Protein AF-A0AAD6NI14-F1 (afdb_monomer_lite)

Structure (mmCIF, N/CA/C/O backbone):
data_AF-A0AAD6NI14-F1
#
_entry.id   AF-A0AAD6NI14-F1
#
loop_
_atom_site.group_PDB
_atom_site.id
_atom_site.type_symbol
_atom_site.label_atom_id
_atom_site.label_alt_id
_atom_site.label_comp_id
_atom_site.label_asym_id
_atom_site.label_entity_id
_atom_site.label_seq_id
_atom_site.pdbx_PDB_ins_code
_atom_site.Cartn_x
_atom_site.Cartn_y
_atom_site.Cartn_z
_atom_site.occupancy
_atom_site.B_iso_or_equiv
_atom_site.auth_seq_id
_atom_site.auth_comp_id
_atom_site.auth_asym_id
_atom_site.auth_atom_id
_atom_site.pdbx_PDB_model_num
ATOM 1 N N . MET A 1 1 ? 18.460 -19.105 -22.814 1.00 36.44 1 MET A N 1
ATOM 2 C CA . MET A 1 1 ? 19.650 -18.828 -21.982 1.00 36.44 1 MET A CA 1
ATOM 3 C C . MET A 1 1 ? 19.298 -17.738 -20.986 1.00 36.44 1 MET A C 1
ATOM 5 O O . MET A 1 1 ? 18.926 -16.650 -21.402 1.00 36.44 1 MET A O 1
ATOM 9 N N . ALA A 1 2 ? 19.306 -18.071 -19.696 1.00 35.31 2 ALA A N 1
ATOM 10 C CA . ALA A 1 2 ? 18.923 -17.176 -18.612 1.00 35.31 2 ALA A CA 1
ATOM 11 C C . ALA A 1 2 ? 20.069 -16.210 -18.278 1.00 35.31 2 ALA A C 1
ATOM 13 O O . ALA A 1 2 ? 21.152 -16.652 -17.903 1.00 35.31 2 ALA A O 1
ATOM 14 N N . ALA A 1 3 ? 19.821 -14.905 -18.385 1.00 34.19 3 ALA A N 1
ATOM 15 C CA . ALA A 1 3 ? 20.698 -13.889 -17.819 1.00 34.19 3 ALA A CA 1
ATOM 16 C C . ALA A 1 3 ? 20.202 -13.542 -16.409 1.00 34.19 3 ALA A C 1
ATOM 18 O O . ALA A 1 3 ? 19.169 -12.900 -16.220 1.00 34.19 3 ALA A O 1
ATOM 19 N N . LEU A 1 4 ? 20.955 -14.019 -15.421 1.00 36.91 4 LEU A N 1
ATOM 20 C CA . LEU A 1 4 ? 20.871 -13.640 -14.018 1.00 36.91 4 LEU A CA 1
ATOM 21 C C . LEU A 1 4 ? 21.263 -12.162 -13.872 1.00 36.91 4 LEU A C 1
ATOM 23 O O . LEU A 1 4 ? 22.447 -11.842 -13.846 1.00 36.91 4 LEU A O 1
ATOM 27 N N . PHE A 1 5 ? 20.289 -11.263 -13.732 1.00 31.12 5 PHE A N 1
ATOM 28 C CA . PHE A 1 5 ? 20.548 -9.919 -13.214 1.00 31.12 5 PHE A CA 1
ATOM 29 C C . PHE A 1 5 ? 20.184 -9.876 -11.733 1.00 31.12 5 PHE A C 1
ATOM 31 O O . PHE A 1 5 ? 19.027 -9.752 -11.341 1.00 31.12 5 PHE A O 1
ATOM 38 N N . ASN A 1 6 ? 21.219 -10.022 -10.912 1.00 40.34 6 ASN A N 1
ATOM 39 C CA . ASN A 1 6 ? 21.187 -9.859 -9.470 1.00 40.34 6 ASN A CA 1
ATOM 40 C C . ASN A 1 6 ? 21.763 -8.472 -9.142 1.00 40.34 6 ASN A C 1
ATOM 42 O O . ASN A 1 6 ? 22.988 -8.338 -9.083 1.00 40.34 6 ASN A O 1
ATOM 46 N N . PRO A 1 7 ? 20.951 -7.416 -8.951 1.00 39.47 7 PRO A N 1
ATOM 47 C CA . PRO A 1 7 ? 21.475 -6.187 -8.390 1.00 39.47 7 PRO A CA 1
ATOM 48 C C . PRO A 1 7 ? 21.655 -6.407 -6.889 1.00 39.47 7 PRO A C 1
ATOM 50 O O . PRO A 1 7 ? 20.703 -6.407 -6.106 1.00 39.47 7 PRO A O 1
ATOM 53 N N . LEU A 1 8 ? 22.914 -6.626 -6.509 1.00 33.12 8 LEU A N 1
ATOM 54 C CA . LEU A 1 8 ? 23.403 -6.530 -5.142 1.00 33.12 8 LEU A CA 1
ATOM 55 C C . LEU A 1 8 ? 22.812 -5.279 -4.488 1.00 33.12 8 LEU A C 1
ATOM 57 O O . LEU A 1 8 ? 23.126 -4.145 -4.843 1.00 33.12 8 LEU A O 1
ATOM 61 N N . TYR A 1 9 ? 21.922 -5.529 -3.535 1.00 38.31 9 TYR A N 1
ATOM 62 C CA . TYR A 1 9 ? 21.236 -4.537 -2.730 1.00 38.31 9 TYR A CA 1
ATOM 63 C C . TYR A 1 9 ? 22.277 -3.803 -1.872 1.00 38.31 9 TYR A C 1
ATOM 65 O O . TYR A 1 9 ? 22.582 -4.215 -0.750 1.00 38.31 9 TYR A O 1
ATOM 73 N N . GLN A 1 10 ? 22.844 -2.711 -2.388 1.00 31.05 10 GLN A N 1
ATOM 74 C CA . GLN A 1 10 ? 23.459 -1.694 -1.543 1.00 31.05 10 GLN A CA 1
ATOM 75 C C . GLN A 1 10 ? 22.322 -0.989 -0.805 1.00 31.05 10 GLN A C 1
ATOM 77 O O . GLN A 1 10 ? 21.801 0.039 -1.229 1.00 31.05 10 GLN A O 1
ATOM 82 N N . ALA A 1 11 ? 21.906 -1.591 0.311 1.00 33.66 11 ALA A N 1
ATOM 83 C CA . ALA A 1 11 ? 21.192 -0.873 1.348 1.00 33.66 11 ALA A CA 1
ATOM 84 C C . ALA A 1 11 ? 22.099 0.286 1.763 1.00 33.66 11 ALA A C 1
ATOM 86 O O . ALA A 1 11 ? 23.082 0.088 2.478 1.00 33.66 11 ALA A O 1
ATOM 87 N N . THR A 1 12 ? 21.796 1.483 1.266 1.00 34.69 12 THR A N 1
ATOM 88 C CA . THR A 1 12 ? 22.407 2.707 1.756 1.00 34.69 12 THR A CA 1
ATOM 89 C C . THR A 1 12 ? 22.233 2.714 3.266 1.00 34.69 12 THR A C 1
ATOM 91 O O . THR A 1 12 ? 21.134 2.589 3.815 1.00 34.69 12 THR A O 1
ATOM 94 N N . SER A 1 13 ? 23.372 2.749 3.943 1.00 34.31 13 SER A N 1
ATOM 95 C CA . SER A 1 13 ? 23.523 2.784 5.383 1.00 34.31 13 SER A CA 1
ATOM 96 C C . SER A 1 13 ? 22.962 4.095 5.924 1.00 34.31 13 SER A C 1
ATOM 98 O O . SER A 1 13 ? 23.697 4.996 6.313 1.00 34.31 13 SER A O 1
ATOM 100 N N . ALA A 1 14 ? 21.637 4.199 5.991 1.00 35.75 14 ALA A N 1
ATOM 101 C CA . ALA A 1 14 ? 20.987 5.039 6.975 1.00 35.75 14 ALA A CA 1
ATOM 102 C C . ALA A 1 14 ? 21.177 4.339 8.325 1.00 35.75 14 ALA A C 1
ATOM 104 O O . ALA A 1 14 ? 20.325 3.564 8.770 1.00 35.75 14 ALA A O 1
ATOM 105 N N . ALA A 1 15 ? 22.343 4.561 8.936 1.00 37.34 15 ALA A N 1
ATOM 106 C CA . ALA A 1 15 ? 22.569 4.295 10.345 1.00 37.34 15 ALA A CA 1
ATOM 107 C C . ALA A 1 15 ? 21.499 5.072 11.116 1.00 37.34 15 ALA A C 1
ATOM 109 O O . ALA A 1 15 ? 21.586 6.283 11.291 1.00 37.34 15 ALA A O 1
ATOM 110 N N . SER A 1 16 ? 20.415 4.396 11.476 1.00 39.50 16 SER A N 1
ATOM 111 C CA . SER A 1 16 ? 19.345 5.003 12.241 1.00 39.50 16 SER A CA 1
ATOM 112 C C . SER A 1 16 ? 19.291 4.338 13.587 1.00 39.50 16 SER A C 1
ATOM 114 O O . SER A 1 16 ? 19.133 3.120 13.636 1.00 39.50 16 SER A O 1
ATOM 116 N N . ASN A 1 17 ? 19.356 5.153 14.635 1.00 36.84 17 ASN A N 1
ATOM 117 C CA . ASN A 1 17 ? 18.841 4.827 15.954 1.00 36.84 17 ASN A CA 1
ATOM 118 C C . ASN A 1 17 ? 17.531 4.049 15.789 1.00 36.84 17 ASN A C 1
ATOM 120 O O . ASN A 1 17 ? 16.509 4.606 15.372 1.00 36.84 17 ASN A O 1
ATOM 124 N N . A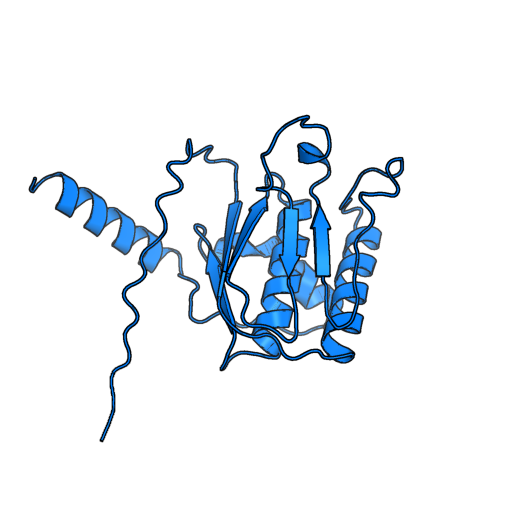SP A 1 18 ? 17.605 2.739 16.009 1.00 39.47 18 ASP A N 1
ATOM 125 C CA . ASP A 1 18 ? 16.483 1.825 15.880 1.00 39.47 18 ASP A CA 1
ATOM 126 C C . ASP A 1 18 ? 15.567 2.081 17.067 1.00 39.47 18 ASP A C 1
ATOM 128 O O . ASP A 1 18 ? 15.678 1.452 18.112 1.00 39.47 18 ASP A O 1
ATOM 132 N N . ASN A 1 19 ? 14.661 3.044 16.914 1.00 49.03 19 ASN A N 1
ATOM 133 C CA . ASN A 1 19 ? 13.509 3.115 17.785 1.00 49.03 19 ASN A CA 1
ATOM 134 C C . ASN A 1 19 ? 12.609 1.916 17.420 1.00 49.03 19 ASN A C 1
ATOM 136 O O . ASN A 1 19 ? 12.045 1.911 16.313 1.00 49.03 19 ASN A O 1
ATOM 140 N N . PRO A 1 20 ? 12.465 0.902 18.298 1.00 52.75 20 PRO A N 1
ATOM 141 C CA . PRO A 1 20 ? 11.704 -0.320 18.011 1.00 52.75 20 PRO A CA 1
ATOM 142 C C . PRO A 1 20 ? 10.213 -0.055 17.735 1.00 52.75 20 PRO A C 1
ATOM 144 O O . PRO A 1 20 ? 9.494 -0.938 17.259 1.00 52.75 20 PRO A O 1
ATOM 147 N N . SER A 1 21 ? 9.743 1.167 17.997 1.00 56.91 21 SER A N 1
ATOM 148 C CA . SER A 1 21 ? 8.379 1.612 17.711 1.00 56.91 21 SER A CA 1
ATOM 149 C C . SER A 1 21 ? 8.127 2.029 16.255 1.00 56.91 21 SER A C 1
ATOM 151 O O . SER A 1 21 ? 6.971 2.048 15.843 1.00 56.91 21 SER A O 1
ATOM 153 N N . SER A 1 22 ? 9.163 2.302 15.452 1.00 70.88 22 SER A N 1
ATOM 154 C CA . SER A 1 22 ? 8.984 2.758 14.062 1.00 70.88 22 SER A CA 1
ATOM 155 C C . SER A 1 22 ? 8.799 1.595 13.073 1.00 70.88 22 SER A C 1
ATOM 157 O O . SER A 1 22 ? 9.375 0.513 13.233 1.00 70.88 22 SER A O 1
ATOM 159 N N . TYR A 1 23 ? 7.972 1.789 12.044 1.00 83.25 23 TYR A N 1
ATOM 160 C CA . TYR A 1 23 ? 7.779 0.840 10.944 1.00 83.25 23 TYR A CA 1
ATOM 161 C C . TYR A 1 23 ? 8.464 1.424 9.709 1.00 83.25 23 TYR A C 1
ATOM 163 O O . TYR A 1 23 ? 8.148 2.538 9.312 1.00 83.25 23 TYR A O 1
ATOM 171 N N . LEU A 1 24 ? 9.430 0.710 9.124 1.00 89.31 24 LEU A N 1
ATOM 172 C CA . LEU A 1 24 ? 10.117 1.143 7.904 1.00 89.31 24 LEU A CA 1
ATOM 173 C C . LEU A 1 24 ? 9.625 0.321 6.719 1.00 89.31 24 LEU A C 1
ATOM 175 O O . LEU A 1 24 ? 9.790 -0.903 6.714 1.00 89.31 24 LEU A O 1
ATOM 179 N N . HIS A 1 25 ? 9.127 1.020 5.707 1.00 92.25 25 HIS A N 1
ATOM 180 C CA . HIS A 1 25 ? 8.742 0.465 4.415 1.00 92.25 25 HIS A CA 1
ATOM 181 C C . HIS A 1 25 ? 9.634 1.046 3.333 1.00 92.25 25 HIS A C 1
ATOM 183 O O . HIS A 1 25 ? 9.949 2.237 3.371 1.00 92.25 25 HIS A O 1
ATOM 189 N N . THR A 1 26 ? 10.036 0.219 2.377 1.00 93.00 26 THR A N 1
ATOM 190 C CA . THR A 1 26 ? 10.796 0.652 1.203 1.00 93.00 26 THR A CA 1
ATOM 191 C C . THR A 1 26 ? 10.144 0.125 -0.060 1.00 93.00 26 THR A C 1
ATOM 193 O O . THR A 1 26 ? 9.498 -0.926 -0.053 1.00 93.00 26 THR A O 1
ATOM 196 N N . TRP A 1 27 ? 10.344 0.843 -1.154 1.00 94.50 27 TRP A N 1
ATOM 197 C CA . TRP A 1 27 ? 9.915 0.417 -2.474 1.00 94.50 27 TRP A CA 1
ATOM 198 C C . TRP A 1 27 ? 10.961 0.767 -3.519 1.00 94.50 27 TRP A C 1
ATOM 200 O O . TRP A 1 27 ? 11.810 1.634 -3.307 1.00 94.50 27 TRP A O 1
ATOM 210 N N . ASN A 1 28 ? 10.900 0.053 -4.634 1.00 94.00 28 ASN A N 1
ATOM 211 C CA . ASN A 1 28 ? 11.782 0.255 -5.768 1.00 94.00 28 ASN A CA 1
ATOM 212 C C . ASN A 1 28 ? 11.053 -0.098 -7.063 1.00 94.00 28 ASN A C 1
ATOM 214 O O . ASN A 1 28 ? 10.395 -1.137 -7.135 1.00 94.00 28 ASN A O 1
ATOM 218 N N . GLY A 1 29 ? 11.227 0.724 -8.088 1.00 92.25 29 GLY A N 1
ATOM 219 C CA . GLY A 1 29 ? 10.803 0.434 -9.448 1.00 92.25 29 GLY A CA 1
ATOM 220 C C . GLY A 1 29 ? 9.762 1.413 -9.973 1.00 92.25 29 GLY A C 1
ATOM 221 O O . GLY A 1 29 ? 9.607 2.515 -9.458 1.00 92.25 29 GLY A O 1
ATOM 222 N N . THR A 1 30 ? 9.069 1.031 -11.041 1.00 91.94 30 THR A N 1
ATOM 223 C CA . THR A 1 30 ? 8.175 1.935 -11.776 1.00 91.94 30 THR A CA 1
ATOM 224 C C . THR A 1 30 ? 6.720 1.549 -11.561 1.00 91.94 30 THR A C 1
ATOM 226 O O . THR A 1 30 ? 6.329 0.402 -11.785 1.00 91.94 30 THR A O 1
ATOM 229 N N . ILE A 1 31 ? 5.917 2.535 -11.166 1.00 92.25 31 ILE A N 1
ATOM 230 C CA . ILE A 1 31 ? 4.456 2.448 -11.112 1.00 92.25 31 ILE A CA 1
ATOM 231 C C . ILE A 1 31 ? 3.904 3.147 -12.353 1.00 92.25 31 ILE A C 1
ATOM 233 O O . ILE A 1 31 ? 4.191 4.325 -12.568 1.00 92.25 31 ILE A O 1
ATOM 237 N N . ALA A 1 32 ? 3.084 2.465 -13.149 1.00 89.00 32 ALA A N 1
ATOM 238 C CA . ALA A 1 32 ? 2.430 3.092 -14.293 1.00 89.00 32 ALA A CA 1
ATOM 239 C C . ALA A 1 32 ? 1.415 4.169 -13.833 1.00 89.00 32 ALA A C 1
ATOM 241 O O . ALA A 1 32 ? 0.597 3.896 -12.944 1.00 89.00 32 ALA A O 1
ATOM 242 N N . PRO A 1 33 ? 1.399 5.379 -14.431 1.00 87.81 33 PRO A N 1
ATOM 243 C CA . PRO A 1 33 ? 0.397 6.403 -14.139 1.00 87.81 33 PRO A CA 1
ATOM 244 C C . PRO A 1 33 ? -1.008 5.926 -14.512 1.00 87.81 33 PRO A C 1
ATOM 246 O O . PRO A 1 33 ? -1.407 5.935 -15.678 1.00 87.81 33 PRO A O 1
ATOM 249 N N . SER A 1 34 ? -1.804 5.552 -13.516 1.00 89.94 34 SER A N 1
ATOM 250 C CA . SER A 1 34 ? -3.133 4.984 -13.736 1.00 89.94 34 SER A CA 1
ATOM 251 C C . SER A 1 34 ? -4.206 5.776 -13.005 1.00 89.94 34 SER A C 1
ATOM 253 O O . SER A 1 34 ? -4.102 6.028 -11.804 1.00 89.94 34 SER A O 1
ATOM 255 N N . GLN A 1 35 ? -5.279 6.123 -13.724 1.00 93.12 35 GLN A N 1
ATOM 256 C CA . GLN A 1 35 ? -6.465 6.726 -13.116 1.00 93.12 35 GLN A CA 1
ATOM 257 C C . GLN A 1 35 ? -7.107 5.779 -12.092 1.00 93.12 35 GLN A C 1
ATOM 259 O O . GLN A 1 35 ? -7.614 6.242 -11.071 1.00 93.12 35 GLN A O 1
ATOM 264 N N . ALA A 1 36 ? -7.034 4.464 -12.327 1.00 94.75 36 ALA A N 1
ATOM 265 C CA . ALA A 1 36 ? -7.532 3.459 -11.396 1.00 94.75 36 ALA A CA 1
ATOM 266 C C . ALA A 1 36 ? -6.748 3.494 -10.075 1.00 94.75 36 ALA A C 1
ATOM 268 O O . ALA A 1 36 ? -7.355 3.603 -9.014 1.00 94.75 36 ALA A O 1
ATOM 269 N N . LEU A 1 37 ? -5.409 3.540 -10.125 1.00 95.00 37 LEU A N 1
ATOM 270 C CA . LEU A 1 37 ? -4.582 3.669 -8.918 1.00 95.00 37 LEU A CA 1
ATOM 271 C C . LEU A 1 37 ? -4.857 4.982 -8.169 1.00 95.00 37 LEU A C 1
ATOM 273 O O . LEU A 1 37 ? -4.954 4.983 -6.941 1.00 95.00 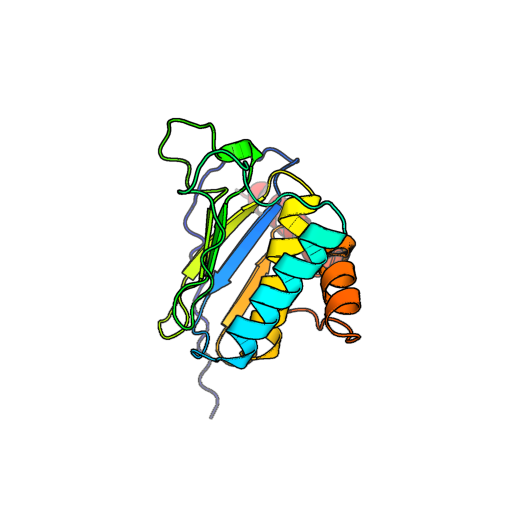37 LEU A O 1
ATOM 277 N N . THR A 1 38 ? -5.010 6.098 -8.887 1.00 95.06 38 THR A N 1
ATOM 278 C CA . THR A 1 38 ? -5.377 7.389 -8.284 1.00 95.06 38 THR A CA 1
ATOM 279 C C . THR A 1 38 ? -6.731 7.304 -7.571 1.00 95.06 38 THR A C 1
ATOM 281 O O . THR A 1 38 ? -6.852 7.752 -6.429 1.00 95.06 38 THR A O 1
ATOM 284 N N . ASN A 1 39 ? -7.745 6.718 -8.211 1.00 96.88 39 ASN A N 1
ATOM 285 C CA . ASN A 1 39 ? -9.080 6.557 -7.633 1.00 96.88 39 ASN A CA 1
ATOM 286 C C . ASN A 1 39 ? -9.057 5.624 -6.417 1.00 96.88 39 ASN A C 1
ATOM 288 O O . ASN A 1 39 ? -9.610 5.966 -5.373 1.00 96.88 39 ASN A O 1
ATOM 292 N N . ASP A 1 40 ? -8.353 4.501 -6.512 1.00 97.69 40 ASP A N 1
ATOM 293 C CA . ASP A 1 40 ? -8.213 3.532 -5.427 1.00 97.69 40 ASP A CA 1
ATOM 294 C C . ASP A 1 40 ? -7.474 4.129 -4.226 1.00 97.69 40 ASP A C 1
ATOM 296 O O . ASP A 1 40 ? -7.898 3.963 -3.086 1.00 97.69 40 ASP A O 1
ATOM 300 N N . THR A 1 41 ? -6.428 4.921 -4.466 1.00 96.44 41 THR A N 1
ATOM 301 C CA . THR A 1 41 ? -5.716 5.648 -3.404 1.00 96.44 41 THR A CA 1
ATOM 302 C C . THR A 1 41 ? -6.643 6.637 -2.693 1.00 96.44 41 THR A C 1
ATOM 304 O O . THR A 1 41 ? -6.639 6.731 -1.464 1.00 96.44 41 THR A O 1
ATOM 307 N N . ARG A 1 42 ? -7.487 7.360 -3.443 1.00 96.00 42 ARG A N 1
ATOM 308 C CA . ARG A 1 42 ? -8.495 8.260 -2.857 1.00 96.00 42 ARG A CA 1
ATOM 309 C C . ARG A 1 42 ? -9.536 7.494 -2.043 1.00 96.00 42 ARG A C 1
ATOM 311 O O . ARG A 1 42 ? -9.908 7.978 -0.976 1.00 96.00 42 ARG A O 1
ATOM 318 N N . ARG A 1 43 ? -9.967 6.315 -2.505 1.00 97.19 43 ARG A N 1
ATOM 319 C CA . ARG A 1 43 ? -10.879 5.431 -1.760 1.00 97.19 43 ARG A CA 1
ATOM 320 C C . ARG A 1 43 ? -10.260 4.989 -0.439 1.00 97.19 43 ARG A C 1
ATOM 322 O O . ARG A 1 43 ? -10.864 5.250 0.592 1.00 97.19 43 ARG A O 1
ATOM 329 N N . ILE A 1 44 ? -9.025 4.478 -0.445 1.00 97.00 44 ILE A N 1
ATOM 330 C CA . ILE A 1 44 ? -8.299 4.097 0.782 1.00 97.00 44 ILE A CA 1
ATOM 331 C C . ILE A 1 44 ? -8.259 5.266 1.776 1.00 97.00 44 ILE A C 1
ATOM 333 O O . ILE A 1 44 ? -8.563 5.100 2.953 1.00 97.00 44 ILE A O 1
ATOM 337 N N . ILE A 1 45 ? -7.915 6.472 1.314 1.00 93.88 45 ILE A N 1
ATOM 338 C CA . ILE A 1 45 ? -7.853 7.665 2.175 1.00 93.88 45 ILE A CA 1
ATOM 339 C C . ILE A 1 45 ? -9.237 8.046 2.718 1.00 93.88 45 ILE A C 1
ATOM 341 O O . ILE A 1 45 ? -9.347 8.475 3.868 1.00 93.88 45 ILE A O 1
ATOM 345 N N . SER A 1 46 ? -10.281 7.940 1.896 1.00 94.31 46 SER A N 1
ATOM 346 C CA . SER A 1 46 ? -11.662 8.224 2.295 1.00 94.31 46 SER A CA 1
ATOM 347 C C . SER A 1 46 ? -12.135 7.245 3.369 1.00 94.31 46 SER A C 1
ATOM 349 O O . SER A 1 46 ? -12.630 7.658 4.415 1.00 94.31 46 SER A O 1
ATOM 351 N N . ASP A 1 47 ? -11.898 5.955 3.153 1.00 95.12 47 ASP A N 1
ATOM 352 C CA . ASP A 1 47 ? -12.271 4.866 4.052 1.00 95.12 47 ASP A CA 1
ATOM 353 C C . ASP A 1 47 ? -11.507 4.965 5.375 1.00 95.12 47 ASP A C 1
ATOM 355 O O . ASP A 1 47 ? -12.112 4.909 6.445 1.00 95.12 47 ASP A O 1
ATOM 359 N N . ALA A 1 48 ? -10.207 5.262 5.316 1.00 92.69 48 ALA A N 1
ATOM 360 C CA . ALA A 1 48 ? -9.393 5.538 6.494 1.00 92.69 48 ALA A CA 1
ATOM 361 C C . ALA A 1 48 ? -9.972 6.697 7.326 1.00 92.69 48 ALA A C 1
ATOM 363 O O . ALA A 1 48 ? -10.097 6.592 8.546 1.00 92.69 48 ALA A O 1
ATOM 364 N N . LYS A 1 49 ? -10.387 7.794 6.676 1.00 90.19 49 LYS A N 1
ATOM 365 C CA . LYS A 1 49 ? -11.031 8.925 7.363 1.00 90.19 49 LYS A CA 1
ATOM 366 C C . LYS A 1 49 ? -12.362 8.530 8.002 1.00 90.19 49 LYS A C 1
ATOM 368 O O . LYS A 1 49 ? -12.613 8.963 9.125 1.00 90.19 49 LYS A O 1
ATOM 373 N N . ARG A 1 50 ? -13.186 7.709 7.334 1.00 90.88 50 ARG A N 1
ATOM 374 C CA . ARG A 1 50 ? -14.438 7.182 7.916 1.00 90.88 50 ARG A CA 1
ATOM 375 C C . ARG A 1 50 ? -14.172 6.341 9.166 1.00 90.88 50 ARG A C 1
ATOM 377 O O . ARG A 1 50 ? -14.932 6.431 10.120 1.00 90.88 50 ARG A O 1
ATOM 384 N N . GLN A 1 51 ? -13.063 5.602 9.198 1.00 89.50 51 GLN A N 1
ATOM 385 C CA . GLN A 1 51 ? -12.609 4.832 10.365 1.00 89.50 51 GLN A CA 1
ATOM 386 C C . GLN A 1 51 ? -11.902 5.689 11.439 1.00 89.50 51 GLN A C 1
ATOM 388 O O . GLN A 1 51 ? -11.346 5.160 12.398 1.00 89.50 51 GLN A O 1
ATOM 393 N N . GLY A 1 52 ? -11.882 7.019 11.295 1.00 86.25 52 GLY A N 1
ATOM 394 C CA . GLY A 1 52 ? -11.257 7.929 12.259 1.00 86.25 52 GLY A CA 1
ATOM 395 C C . GLY A 1 52 ? -9.731 8.038 12.150 1.00 86.25 52 GLY A C 1
ATOM 396 O O . GLY A 1 52 ? -9.106 8.724 12.965 1.00 86.25 52 GLY A O 1
ATOM 397 N N . ILE A 1 53 ? -9.108 7.429 11.134 1.00 84.31 53 ILE A N 1
ATOM 398 C CA . ILE A 1 53 ? -7.667 7.542 10.889 1.00 84.31 53 ILE A CA 1
ATOM 399 C C . ILE A 1 53 ? -7.350 8.947 10.370 1.00 84.31 53 ILE A C 1
ATOM 401 O O . ILE A 1 53 ? -7.799 9.383 9.307 1.00 84.31 53 ILE A O 1
ATOM 405 N N . ARG A 1 54 ? -6.523 9.676 11.123 1.00 75.62 54 ARG A N 1
ATOM 406 C CA . ARG A 1 54 ? -6.088 11.030 10.765 1.00 75.62 54 ARG A CA 1
ATOM 407 C C . ARG A 1 54 ? -4.705 10.997 10.131 1.00 75.62 54 ARG A C 1
ATOM 409 O O . ARG A 1 54 ? -3.717 10.798 10.828 1.00 75.62 54 ARG A O 1
ATOM 416 N N . LEU A 1 55 ? -4.650 11.274 8.831 1.00 74.62 55 LEU A N 1
ATOM 417 C CA . LEU A 1 55 ? -3.395 11.357 8.079 1.00 74.62 55 LEU A CA 1
ATOM 418 C C . LEU A 1 55 ? -2.584 12.595 8.473 1.00 74.62 55 LEU A C 1
ATOM 420 O O . LEU A 1 55 ? -1.432 12.469 8.851 1.00 74.62 55 LEU A O 1
ATOM 424 N N . ALA A 1 56 ? -3.206 13.775 8.501 1.00 68.56 56 ALA A N 1
ATOM 425 C CA . ALA A 1 56 ? -2.534 15.041 8.792 1.00 68.56 56 ALA A CA 1
ATOM 426 C C . ALA A 1 56 ? -3.330 15.930 9.762 1.00 68.56 56 ALA A C 1
ATOM 428 O O . ALA A 1 56 ? -4.475 15.636 10.118 1.00 68.56 56 ALA A O 1
ATOM 429 N N . ARG A 1 57 ? -2.720 17.036 10.215 1.00 51.91 57 ARG A N 1
ATOM 430 C CA . ARG A 1 57 ? -3.410 18.056 11.021 1.00 51.91 57 ARG A CA 1
ATOM 431 C C . ARG A 1 57 ? -4.427 18.829 10.162 1.00 51.91 57 ARG A C 1
ATOM 433 O O . ARG A 1 57 ? -4.074 19.212 9.052 1.00 51.91 57 ARG A O 1
ATOM 440 N N . PRO A 1 58 ? -5.627 19.143 10.686 1.00 46.31 58 PRO A N 1
ATOM 441 C CA . PRO A 1 58 ? -6.613 19.968 9.979 1.00 46.31 58 PRO A CA 1
ATOM 442 C C . PRO A 1 58 ? -6.123 21.382 9.624 1.00 46.31 58 PRO A C 1
ATOM 444 O O . PRO A 1 58 ? -6.578 21.953 8.642 1.00 46.31 58 PRO A O 1
ATOM 447 N N . SER A 1 59 ? -5.199 21.941 10.414 1.00 46.72 59 SER A N 1
ATOM 448 C CA . SER A 1 59 ? -4.820 23.360 10.372 1.00 46.72 59 SER A CA 1
ATOM 449 C C . SER A 1 59 ? -3.663 23.708 9.428 1.00 46.72 59 SER A C 1
ATOM 451 O O . SER A 1 59 ? -3.315 24.878 9.330 1.00 46.72 59 SER A O 1
ATOM 453 N N . ASP A 1 60 ? -3.029 22.735 8.768 1.00 54.12 60 ASP A N 1
ATOM 454 C CA . ASP A 1 60 ? -1.911 23.005 7.856 1.00 54.12 60 ASP A CA 1
ATOM 455 C C . ASP A 1 60 ? -2.288 22.561 6.442 1.00 54.12 60 ASP A C 1
ATOM 457 O O . ASP A 1 60 ? -2.243 21.376 6.105 1.00 54.12 60 ASP A O 1
ATOM 461 N N . ALA A 1 61 ? -2.697 23.520 5.606 1.00 50.91 61 ALA A N 1
ATOM 462 C CA . ALA A 1 61 ? -3.094 23.267 4.221 1.00 50.91 61 ALA A CA 1
ATOM 463 C C . ALA A 1 61 ? -1.983 22.571 3.409 1.00 50.91 61 ALA A C 1
ATOM 465 O O . ALA A 1 61 ? -2.286 21.815 2.487 1.00 50.91 61 ALA A O 1
ATOM 466 N N . ARG A 1 62 ? -0.714 22.747 3.811 1.00 53.12 62 ARG A N 1
ATOM 467 C CA . ARG A 1 62 ? 0.473 22.099 3.223 1.00 53.12 62 ARG A CA 1
ATOM 468 C C . ARG A 1 62 ? 0.614 20.615 3.575 1.00 53.12 62 ARG A C 1
ATOM 470 O O . ARG A 1 62 ? 1.478 19.939 3.028 1.00 53.12 62 ARG A O 1
ATOM 477 N N . CYS A 1 63 ? -0.212 20.105 4.488 1.00 61.31 63 CYS A N 1
ATOM 478 C CA . CYS A 1 63 ? -0.199 18.710 4.923 1.00 61.31 63 CYS A CA 1
ATOM 479 C C . CYS A 1 63 ? -1.387 17.896 4.380 1.00 61.31 63 CYS A C 1
ATOM 481 O O . CYS A 1 63 ? -1.577 16.752 4.791 1.00 61.31 63 CYS A O 1
ATOM 483 N N . LYS A 1 64 ? -2.208 18.449 3.476 1.00 75.12 64 LYS A N 1
ATOM 484 C CA . LYS A 1 64 ? -3.283 17.678 2.836 1.00 75.12 64 LYS A CA 1
ATOM 485 C C . LYS A 1 64 ? -2.680 16.572 1.949 1.00 75.12 64 LYS A C 1
ATOM 487 O O . LYS A 1 64 ? -1.705 16.844 1.252 1.00 75.12 64 LYS A O 1
ATOM 492 N N . PRO A 1 65 ? -3.258 15.355 1.940 1.00 85.81 65 PRO A N 1
ATOM 493 C CA . PRO A 1 65 ? -2.888 14.326 0.976 1.00 85.81 65 PRO A CA 1
ATOM 494 C C . PRO A 1 65 ? -2.946 14.863 -0.454 1.00 85.81 65 PRO A C 1
ATOM 496 O O . PRO A 1 65 ? -3.975 15.408 -0.860 1.00 85.81 65 PRO A O 1
ATOM 499 N N . VAL A 1 66 ? -1.870 14.681 -1.213 1.00 89.69 66 VAL A N 1
ATOM 500 C CA . VAL A 1 66 ? -1.842 14.976 -2.650 1.00 89.69 66 VAL A CA 1
ATOM 501 C C . VAL A 1 66 ? -1.977 13.653 -3.378 1.00 89.69 66 VAL A C 1
ATOM 503 O O . VAL A 1 66 ? -1.172 12.756 -3.163 1.00 89.69 66 VAL A O 1
ATOM 506 N N . VAL A 1 67 ? -3.013 13.508 -4.202 1.00 92.06 67 VAL A N 1
ATOM 507 C CA . VAL A 1 67 ? -3.253 12.283 -4.973 1.00 92.06 67 VAL A CA 1
ATOM 508 C C . VAL A 1 67 ? -3.619 12.669 -6.397 1.00 92.06 67 VAL A C 1
ATOM 510 O O . VAL A 1 67 ? -4.766 13.022 -6.693 1.00 92.06 67 VAL A O 1
ATOM 513 N N . THR A 1 68 ? -2.623 12.620 -7.271 1.00 92.19 68 THR A N 1
ATOM 514 C CA . THR A 1 68 ? -2.737 12.841 -8.714 1.00 92.19 68 THR A CA 1
ATOM 515 C C . THR A 1 68 ? -2.314 11.574 -9.463 1.00 92.19 68 THR A C 1
ATOM 517 O O . THR A 1 68 ? -2.010 10.546 -8.854 1.00 92.19 68 THR A O 1
ATOM 520 N N . ARG A 1 69 ? -2.318 11.620 -10.799 1.00 90.88 69 ARG A N 1
ATOM 521 C CA . ARG A 1 69 ? -1.836 10.506 -11.632 1.00 90.88 69 ARG A CA 1
ATOM 522 C C . ARG A 1 69 ? -0.322 10.313 -11.567 1.00 90.88 69 ARG A C 1
ATOM 524 O O . ARG A 1 69 ? 0.142 9.241 -11.923 1.00 90.88 69 ARG A O 1
ATOM 531 N N . THR A 1 70 ? 0.419 11.330 -11.133 1.00 89.81 70 THR A N 1
ATOM 532 C CA . THR A 1 70 ? 1.890 11.381 -11.163 1.00 89.81 70 THR A CA 1
ATOM 533 C C . THR A 1 70 ? 2.512 11.615 -9.790 1.00 89.81 70 THR A C 1
ATOM 535 O O . THR A 1 70 ? 3.729 11.585 -9.657 1.00 89.81 70 THR A O 1
ATOM 538 N N . ASN A 1 71 ? 1.702 11.846 -8.756 1.00 90.94 71 ASN A N 1
ATOM 539 C CA . ASN A 1 71 ? 2.186 12.088 -7.405 1.00 90.94 71 ASN A CA 1
ATOM 540 C C . ASN A 1 71 ? 1.167 11.603 -6.368 1.00 90.94 71 ASN A C 1
ATOM 542 O O . ASN A 1 71 ? 0.003 12.016 -6.380 1.00 90.94 71 ASN A O 1
ATOM 546 N N . ILE A 1 72 ? 1.623 10.757 -5.448 1.00 91.06 72 ILE A N 1
ATOM 547 C CA . ILE A 1 72 ? 0.893 10.395 -4.236 1.00 91.06 72 ILE A CA 1
ATOM 548 C C . ILE A 1 72 ? 1.757 10.809 -3.050 1.00 91.06 72 ILE A C 1
ATOM 550 O O . ILE A 1 72 ? 2.802 10.212 -2.818 1.00 91.06 72 ILE A O 1
ATOM 554 N N . SER A 1 73 ? 1.312 11.794 -2.271 1.00 90.69 73 SER A N 1
ATOM 555 C CA . SER A 1 73 ? 2.019 12.246 -1.076 1.00 90.69 73 SER A CA 1
ATOM 556 C C . SER A 1 73 ? 1.130 12.239 0.161 1.00 90.69 73 SER A C 1
ATOM 558 O O . SER A 1 73 ? 0.052 12.838 0.164 1.00 90.69 73 SER A O 1
ATOM 560 N N . LEU A 1 74 ? 1.615 11.589 1.223 1.00 88.06 74 LEU A N 1
ATOM 561 C CA . LEU A 1 74 ? 1.030 11.576 2.563 1.00 88.06 74 LEU A CA 1
ATOM 562 C C . LEU A 1 74 ? 2.081 11.987 3.592 1.00 88.06 74 LEU A C 1
ATOM 564 O O . LEU A 1 74 ? 3.273 11.766 3.403 1.00 88.06 74 LEU A O 1
ATOM 568 N N . ARG A 1 75 ? 1.643 12.557 4.710 1.00 82.44 75 ARG A N 1
ATOM 569 C CA . ARG A 1 75 ? 2.534 12.965 5.798 1.00 82.44 75 ARG A CA 1
ATOM 570 C C . ARG A 1 75 ? 1.939 12.546 7.126 1.00 82.44 75 ARG A C 1
ATOM 572 O O . ARG A 1 75 ? 0.765 12.807 7.337 1.00 82.44 75 ARG A O 1
ATOM 579 N N . ASP A 1 76 ? 2.757 11.990 8.016 1.00 70.56 76 ASP A N 1
ATOM 580 C CA . ASP A 1 76 ? 2.349 11.636 9.378 1.00 70.56 76 ASP A CA 1
ATOM 581 C C . ASP A 1 76 ? 2.070 12.890 10.237 1.00 70.56 76 ASP A C 1
ATOM 583 O O . ASP A 1 76 ? 2.908 13.795 10.361 1.00 70.56 76 ASP A O 1
ATOM 587 N N . LYS A 1 77 ? 0.904 12.929 10.898 1.00 66.50 77 LYS A N 1
ATOM 588 C CA . LYS A 1 77 ? 0.525 13.961 11.879 1.00 66.50 77 LYS A CA 1
ATOM 589 C C . LYS A 1 77 ? 1.561 14.123 13.000 1.00 66.50 77 LYS A C 1
ATOM 591 O O . LYS A 1 77 ? 1.756 15.256 13.454 1.00 66.50 77 LYS A O 1
ATOM 596 N N . 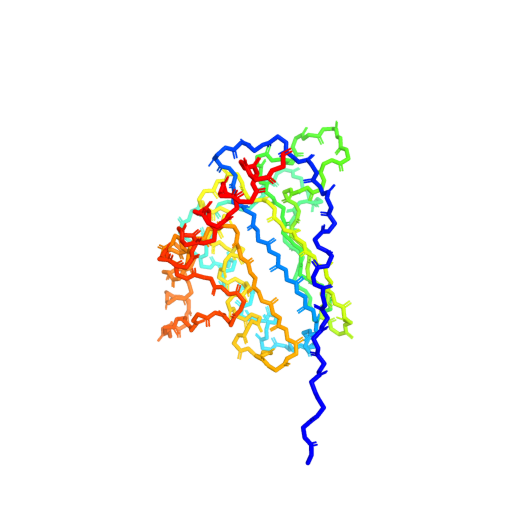ALA A 1 78 ? 2.177 13.037 13.478 1.00 58.94 78 ALA A N 1
ATOM 597 C CA . ALA A 1 78 ? 3.125 13.070 14.596 1.00 58.94 78 ALA A CA 1
ATOM 598 C C . ALA A 1 78 ? 4.397 13.863 14.246 1.00 58.94 78 ALA A C 1
ATOM 600 O O . ALA A 1 78 ? 4.894 14.639 15.062 1.00 58.94 78 ALA A O 1
ATOM 601 N N . LYS A 1 79 ? 4.852 13.758 12.991 1.00 61.47 79 LYS A N 1
ATOM 602 C CA . LYS A 1 79 ? 6.077 14.391 12.473 1.00 61.47 79 LYS A CA 1
ATOM 603 C C . LYS A 1 79 ? 5.856 15.725 11.766 1.00 61.47 79 LYS A C 1
ATOM 605 O O . LYS A 1 79 ? 6.818 16.410 11.436 1.00 61.47 79 LYS A O 1
ATOM 610 N N . ALA A 1 80 ? 4.609 16.155 11.571 1.00 57.59 80 ALA A N 1
ATOM 611 C CA . ALA A 1 80 ? 4.302 17.457 10.970 1.00 57.59 80 ALA A CA 1
ATOM 612 C C . ALA A 1 80 ? 4.803 18.663 11.801 1.00 57.59 80 ALA A C 1
ATOM 614 O O . ALA A 1 80 ? 4.870 19.775 11.288 1.00 57.59 80 ALA A O 1
ATOM 615 N N . LYS A 1 81 ? 5.150 18.458 13.081 1.00 52.91 81 LYS A N 1
ATOM 616 C CA . LYS A 1 81 ? 5.658 19.499 13.991 1.00 52.91 81 LYS A CA 1
ATOM 617 C C . LYS A 1 81 ? 7.180 19.665 13.980 1.00 52.91 81 LYS A C 1
ATOM 619 O O . LYS A 1 81 ? 7.675 20.632 14.557 1.00 52.91 81 LYS A O 1
ATOM 624 N N . THR A 1 82 ? 7.931 18.738 13.392 1.00 52.44 82 THR A N 1
ATOM 625 C CA . THR A 1 82 ? 9.387 18.735 13.530 1.00 52.44 82 THR A CA 1
ATOM 626 C C . THR A 1 82 ? 9.996 19.780 12.592 1.00 52.44 82 THR A C 1
ATOM 628 O O . THR A 1 82 ? 10.062 19.577 11.381 1.00 52.44 82 THR A O 1
ATOM 631 N N . LYS A 1 83 ? 10.451 20.917 13.139 1.00 45.59 83 LYS A N 1
ATOM 632 C CA . LYS A 1 83 ? 11.374 21.833 12.448 1.00 45.59 83 LYS A CA 1
ATOM 633 C C . LYS A 1 83 ? 12.700 21.090 12.241 1.00 45.59 83 LYS A C 1
ATOM 635 O O . LYS A 1 83 ? 13.565 21.111 13.106 1.00 45.59 83 LYS A O 1
ATOM 640 N N . GLY A 1 84 ? 12.845 20.375 11.130 1.00 50.62 84 GLY A N 1
ATOM 641 C CA . GLY A 1 84 ? 14.065 19.629 10.834 1.00 50.62 84 GLY A CA 1
ATOM 642 C C . GLY A 1 84 ? 13.963 18.794 9.563 1.00 50.62 84 GLY A C 1
ATOM 643 O O . GLY A 1 84 ? 12.876 18.405 9.150 1.00 50.62 84 GLY A O 1
ATOM 644 N N . LYS A 1 85 ? 15.118 18.506 8.953 1.00 52.25 85 LYS A N 1
ATOM 645 C CA . LYS A 1 85 ? 15.314 17.762 7.690 1.00 52.25 85 LYS A CA 1
ATOM 646 C C . LYS A 1 85 ? 14.813 16.299 7.703 1.00 52.25 85 LYS A C 1
ATOM 648 O O . LYS A 1 85 ? 15.076 15.567 6.752 1.00 52.25 85 LYS A O 1
ATOM 653 N N . ASP A 1 86 ? 14.113 15.856 8.748 1.00 60.28 86 ASP A N 1
ATOM 654 C CA . ASP A 1 86 ? 13.642 14.477 8.892 1.00 60.28 86 ASP A CA 1
ATOM 655 C C . ASP A 1 86 ? 12.407 14.230 8.008 1.00 60.28 86 ASP A C 1
ATOM 657 O O . ASP A 1 86 ? 11.258 14.419 8.408 1.00 60.28 86 ASP A O 1
ATOM 661 N N . LYS A 1 87 ? 12.663 13.825 6.758 1.00 62.91 87 LYS A N 1
ATOM 662 C CA . LYS A 1 87 ? 11.636 13.431 5.782 1.00 62.91 87 LYS A CA 1
ATOM 663 C C . LYS A 1 87 ? 11.070 12.031 6.048 1.00 62.91 87 LYS A C 1
ATOM 665 O O . LYS A 1 87 ? 10.257 11.567 5.262 1.00 62.91 87 LYS A O 1
ATOM 670 N N . SER A 1 88 ? 11.471 11.340 7.116 1.00 65.56 88 SER A N 1
ATOM 671 C CA . SER A 1 88 ? 11.122 9.929 7.291 1.00 65.56 88 SER A CA 1
ATOM 672 C C . SER A 1 88 ? 9.615 9.675 7.443 1.00 65.56 88 SER A C 1
ATOM 674 O O . SER A 1 88 ? 9.133 8.680 6.920 1.00 65.56 88 SER A O 1
ATOM 676 N N . GLY A 1 89 ? 8.854 10.602 8.037 1.00 72.00 89 GLY A N 1
ATOM 677 C CA . GLY A 1 89 ? 7.383 10.539 8.132 1.00 72.00 89 GLY A CA 1
ATOM 678 C C . GLY A 1 89 ? 6.617 10.955 6.867 1.00 72.00 89 GLY A C 1
ATOM 679 O O . GLY A 1 89 ? 5.390 11.072 6.902 1.00 72.00 89 GLY A O 1
ATOM 680 N N . LEU A 1 90 ? 7.321 11.247 5.771 1.00 82.00 90 LEU A N 1
ATOM 681 C CA . LEU A 1 90 ? 6.752 11.658 4.491 1.00 82.00 90 LEU A CA 1
ATOM 682 C C . LEU A 1 90 ? 6.721 10.449 3.553 1.00 82.00 90 LEU A C 1
ATOM 684 O O . LEU A 1 90 ? 7.745 9.832 3.284 1.00 82.00 90 LEU A O 1
ATOM 688 N N . PHE A 1 91 ? 5.538 10.113 3.062 1.00 88.25 91 PHE A N 1
ATOM 689 C CA . PHE A 1 91 ? 5.341 9.124 2.013 1.00 88.25 91 PHE A CA 1
ATOM 690 C C . PHE A 1 91 ? 5.163 9.868 0.694 1.00 88.25 91 PHE A C 1
ATOM 692 O O . PHE A 1 91 ? 4.294 10.736 0.605 1.00 88.25 91 PHE A O 1
ATOM 699 N N . ILE A 1 92 ? 5.992 9.571 -0.304 1.00 89.88 92 ILE A N 1
ATOM 700 C CA . ILE A 1 92 ? 5.890 10.130 -1.656 1.00 89.88 92 ILE A CA 1
ATOM 701 C C . ILE A 1 92 ? 6.089 8.987 -2.640 1.00 89.88 92 ILE A C 1
ATOM 703 O O . ILE A 1 92 ? 7.123 8.338 -2.591 1.00 89.88 92 ILE A O 1
ATOM 707 N N . LEU A 1 93 ? 5.128 8.784 -3.534 1.00 90.31 93 LEU A N 1
ATOM 708 C CA . LEU A 1 93 ? 5.286 7.962 -4.727 1.00 90.31 93 LEU A CA 1
ATOM 709 C C . LEU A 1 93 ? 5.167 8.841 -5.960 1.00 90.31 93 LEU A C 1
ATOM 711 O O . LEU A 1 93 ? 4.267 9.685 -6.034 1.00 90.31 93 LEU A O 1
ATOM 715 N N . SER A 1 94 ? 6.011 8.571 -6.950 1.00 90.94 94 SER A N 1
ATOM 716 C CA . SER A 1 94 ? 6.007 9.287 -8.230 1.00 90.94 94 SER A CA 1
ATOM 717 C C . SER A 1 94 ? 5.678 8.342 -9.394 1.00 90.94 94 SER A C 1
ATOM 719 O O . SER A 1 94 ? 6.588 7.879 -10.079 1.00 90.94 94 SER A O 1
ATOM 721 N N . PRO A 1 95 ? 4.394 7.999 -9.637 1.00 90.44 95 PRO A N 1
ATOM 722 C CA . PRO A 1 95 ? 4.026 7.202 -10.803 1.00 90.44 95 PRO A CA 1
ATOM 723 C C . PRO A 1 95 ? 4.514 7.822 -12.119 1.00 90.44 95 PRO A C 1
ATOM 725 O O . PRO A 1 95 ? 4.407 9.031 -12.326 1.00 90.44 95 PRO A O 1
ATOM 728 N N . GLY A 1 96 ? 4.983 6.976 -13.036 1.00 87.06 96 GLY A N 1
ATOM 729 C CA . GLY A 1 96 ? 5.498 7.368 -14.353 1.00 87.06 96 GLY A CA 1
ATOM 730 C C . GLY A 1 96 ? 7.012 7.459 -14.444 1.00 87.06 96 GLY A C 1
ATOM 731 O O . GLY A 1 96 ? 7.533 7.526 -15.552 1.00 87.06 96 GLY A O 1
ATOM 732 N N . VAL A 1 97 ? 7.715 7.404 -13.314 1.00 88.19 97 VAL A N 1
ATOM 733 C CA . VAL A 1 97 ? 9.178 7.365 -13.271 1.00 88.19 97 VAL A CA 1
ATOM 734 C C . VAL A 1 97 ? 9.654 6.224 -12.369 1.00 88.19 97 VAL A C 1
ATOM 736 O O . VAL A 1 97 ? 8.914 5.815 -11.468 1.00 88.19 97 VAL A O 1
ATOM 739 N N . PRO A 1 98 ? 10.866 5.686 -12.593 1.00 90.50 98 PRO A N 1
ATOM 740 C CA . PRO A 1 98 ? 11.506 4.811 -11.623 1.00 90.50 98 PRO A CA 1
ATOM 741 C C . PRO A 1 98 ? 11.644 5.530 -10.280 1.00 90.50 98 PRO A C 1
ATOM 743 O O . PRO A 1 98 ? 12.191 6.631 -10.213 1.00 90.50 98 PRO A O 1
ATOM 746 N N . ASP A 1 99 ? 11.145 4.906 -9.220 1.00 88.56 99 ASP A N 1
ATOM 747 C CA . ASP A 1 99 ? 11.115 5.474 -7.881 1.00 88.56 99 ASP A CA 1
ATOM 748 C C . ASP A 1 99 ? 11.737 4.500 -6.878 1.00 88.56 99 ASP A C 1
ATOM 750 O O . ASP A 1 99 ? 11.327 3.341 -6.768 1.00 88.56 99 ASP A O 1
ATOM 754 N N . THR A 1 100 ? 12.720 4.995 -6.131 1.00 91.38 100 THR A N 1
ATOM 755 C CA . THR A 1 100 ? 13.337 4.292 -5.006 1.00 91.38 100 THR A CA 1
ATOM 756 C C . THR A 1 100 ? 13.116 5.136 -3.772 1.00 91.38 100 THR A C 1
ATOM 758 O O . THR A 1 100 ? 13.746 6.181 -3.592 1.00 91.38 100 THR A O 1
ATOM 761 N N . GLY A 1 101 ? 12.229 4.672 -2.901 1.00 89.56 101 GLY A N 1
ATOM 762 C CA . GLY A 1 101 ? 11.794 5.454 -1.760 1.00 89.56 101 GLY A CA 1
ATOM 763 C C . GLY A 1 101 ? 11.645 4.635 -0.494 1.00 89.56 101 GLY A C 1
ATOM 764 O O . GLY A 1 101 ? 11.718 3.402 -0.469 1.00 89.56 101 GLY A 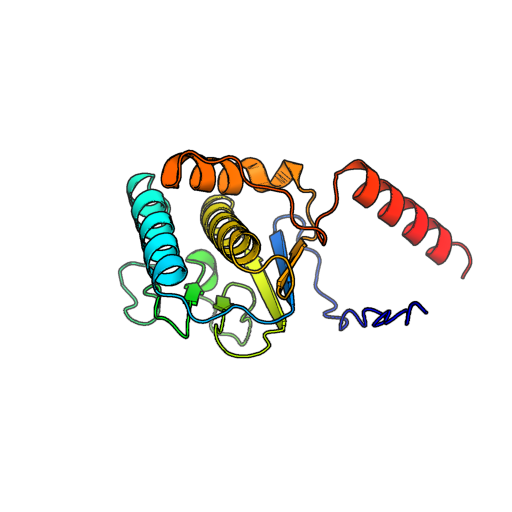O 1
ATOM 765 N N . PHE A 1 102 ? 11.467 5.362 0.599 1.00 91.00 102 PHE A N 1
ATOM 766 C CA . PHE A 1 102 ? 11.180 4.785 1.895 1.00 91.00 102 PHE A CA 1
ATOM 767 C C . PHE A 1 102 ? 10.253 5.693 2.690 1.00 91.00 102 PHE A C 1
ATOM 769 O O . PHE A 1 102 ? 10.236 6.910 2.511 1.00 91.00 102 PHE A O 1
ATOM 776 N N . CYS A 1 103 ? 9.511 5.094 3.612 1.00 88.06 103 CYS A N 1
ATOM 777 C CA . CYS A 1 103 ? 8.703 5.810 4.584 1.00 88.06 103 CYS A CA 1
ATOM 778 C C . CYS A 1 103 ? 8.836 5.127 5.943 1.00 88.06 103 CYS A C 1
ATOM 780 O O . CYS A 1 103 ? 8.751 3.901 6.048 1.00 88.06 103 CYS A O 1
ATOM 782 N N . ARG A 1 104 ? 9.063 5.931 6.982 1.00 86.69 104 ARG A N 1
ATOM 783 C CA . ARG A 1 104 ? 8.946 5.517 8.376 1.00 86.69 104 ARG A CA 1
ATOM 784 C C . ARG A 1 104 ? 7.621 5.998 8.930 1.00 86.69 104 ARG A C 1
ATOM 786 O O . ARG A 1 104 ? 7.332 7.189 8.899 1.00 86.69 104 ARG A O 1
ATOM 793 N N . THR A 1 105 ? 6.851 5.085 9.490 1.00 84.88 105 THR A N 1
ATOM 794 C CA . THR A 1 105 ? 5.623 5.416 10.210 1.00 84.88 105 THR A CA 1
ATOM 795 C C . THR A 1 105 ? 5.882 5.243 11.707 1.00 84.88 105 THR A C 1
ATOM 797 O O . THR A 1 105 ? 6.632 4.354 12.123 1.00 84.88 105 THR A O 1
ATOM 800 N N . GLU A 1 106 ? 5.324 6.127 12.534 1.00 73.00 106 GLU A N 1
ATOM 801 C CA . GLU A 1 106 ? 5.475 6.048 13.998 1.00 73.00 106 GLU A CA 1
ATOM 802 C C . GLU A 1 106 ? 4.191 5.580 14.702 1.00 73.00 106 GLU A C 1
ATOM 804 O O . GLU A 1 106 ? 4.226 5.219 15.876 1.00 73.00 106 GLU A O 1
ATOM 809 N N . GLY A 1 107 ? 3.060 5.516 13.988 1.00 74.00 107 GLY A N 1
ATOM 810 C CA . GLY A 1 107 ? 1.771 5.087 14.532 1.00 74.00 107 GLY A CA 1
ATOM 811 C C . GLY A 1 107 ? 1.035 4.088 13.641 1.00 74.00 107 GLY A C 1
ATOM 812 O O . GLY A 1 107 ? 0.974 4.261 12.425 1.00 74.00 107 GLY A O 1
ATOM 813 N N . LYS A 1 108 ? 0.393 3.089 14.269 1.00 78.00 108 LYS A N 1
ATOM 814 C CA . LYS A 1 108 ? -0.360 2.012 13.591 1.00 78.00 108 LYS A CA 1
ATOM 815 C C . LYS A 1 108 ? -1.405 2.528 12.595 1.00 78.00 108 LYS A C 1
ATOM 817 O O . LYS A 1 108 ? -1.586 1.942 11.538 1.00 78.00 108 LYS A O 1
ATOM 822 N N . ALA A 1 109 ? -2.080 3.631 12.919 1.00 83.50 109 ALA A N 1
ATOM 823 C CA . ALA A 1 109 ? -3.133 4.179 12.067 1.00 83.50 109 ALA A CA 1
ATOM 824 C C . ALA A 1 109 ? -2.581 4.764 10.752 1.00 83.50 109 ALA A C 1
ATOM 826 O O . ALA A 1 109 ? -3.128 4.506 9.685 1.00 83.50 109 ALA A O 1
ATOM 827 N N . TYR A 1 110 ? -1.480 5.523 10.810 1.00 85.75 110 TYR A N 1
ATOM 828 C CA . TYR A 1 110 ? -0.814 6.029 9.604 1.00 85.75 110 TYR A CA 1
ATOM 829 C C . TYR A 1 110 ? -0.147 4.889 8.825 1.00 85.75 110 TYR A C 1
ATOM 831 O O . TYR A 1 110 ? -0.245 4.835 7.599 1.00 85.75 110 TYR A O 1
ATOM 839 N N . ASP A 1 111 ? 0.447 3.939 9.553 1.00 90.19 111 ASP A N 1
ATOM 840 C CA . ASP A 1 111 ? 1.020 2.716 8.999 1.00 90.19 111 ASP A CA 1
ATOM 841 C C . ASP A 1 111 ? 0.021 1.930 8.148 1.00 90.19 111 ASP A C 1
ATOM 843 O O . ASP A 1 111 ? 0.333 1.579 7.013 1.00 90.19 111 ASP A O 1
ATOM 847 N N . ALA A 1 112 ? -1.205 1.735 8.644 1.00 93.06 112 ALA A N 1
ATOM 848 C CA . ALA A 1 112 ? -2.257 1.023 7.925 1.00 93.06 112 ALA A CA 1
ATOM 849 C C . ALA A 1 112 ? -2.529 1.627 6.537 1.00 93.06 112 ALA A C 1
ATOM 851 O O . ALA A 1 112 ? -2.647 0.896 5.555 1.00 93.06 112 ALA A O 1
ATOM 852 N N . VAL A 1 113 ? -2.569 2.959 6.434 1.00 94.69 113 VAL A N 1
ATOM 853 C CA . VAL A 1 113 ? -2.841 3.646 5.162 1.00 94.69 113 VAL A CA 1
ATOM 854 C C . VAL A 1 113 ? -1.671 3.519 4.193 1.00 94.69 113 VAL A C 1
ATOM 856 O O . VAL A 1 113 ? -1.886 3.215 3.021 1.00 94.69 113 VAL A O 1
ATOM 859 N N . VAL A 1 114 ? -0.436 3.702 4.670 1.00 94.31 114 VAL A N 1
ATOM 860 C CA . VAL A 1 114 ? 0.768 3.521 3.843 1.00 94.31 114 VAL A CA 1
ATOM 861 C C . VAL A 1 114 ? 0.850 2.083 3.324 1.00 94.31 114 VAL A C 1
ATOM 863 O O . VAL A 1 114 ? 1.030 1.872 2.125 1.00 94.31 114 VAL A O 1
ATOM 866 N N . CYS A 1 115 ? 0.640 1.099 4.200 1.00 95.81 115 CYS A N 1
ATOM 867 C CA . CYS A 1 115 ? 0.608 -0.317 3.847 1.00 95.81 115 CYS A CA 1
ATOM 868 C C . CYS A 1 115 ? -0.464 -0.615 2.786 1.00 95.81 115 CYS A C 1
ATOM 870 O O . CYS A 1 115 ? -0.154 -1.223 1.764 1.00 95.81 115 CYS A O 1
ATOM 872 N N . ALA A 1 116 ? -1.701 -0.143 2.974 1.00 97.44 116 ALA A N 1
ATOM 873 C CA . ALA A 1 116 ? -2.792 -0.355 2.018 1.00 97.44 116 ALA A CA 1
ATOM 874 C C . ALA A 1 116 ? -2.494 0.246 0.631 1.00 97.44 116 ALA A C 1
ATOM 876 O O . ALA A 1 116 ? -2.782 -0.382 -0.390 1.00 97.44 116 ALA A O 1
ATOM 877 N N . ILE A 1 117 ? -1.874 1.430 0.572 1.00 97.06 117 ILE A N 1
ATOM 878 C CA . ILE A 1 117 ? -1.485 2.055 -0.701 1.00 97.06 117 ILE A CA 1
ATOM 879 C C . ILE A 1 117 ? -0.375 1.255 -1.380 1.00 97.06 117 ILE A C 1
ATOM 881 O O . ILE A 1 117 ? -0.502 0.937 -2.559 1.00 97.06 117 ILE A O 1
ATOM 885 N N . LEU A 1 118 ? 0.675 0.868 -0.648 1.00 97.00 118 LEU A N 1
ATOM 886 C CA . LEU A 1 118 ? 1.763 0.053 -1.198 1.00 97.00 118 LEU A CA 1
ATOM 887 C C . LEU A 1 118 ? 1.259 -1.297 -1.730 1.00 97.00 118 LEU A C 1
ATOM 889 O O . LEU A 1 118 ? 1.691 -1.734 -2.797 1.00 97.00 118 LEU A O 1
ATOM 893 N N . LEU A 1 119 ? 0.300 -1.922 -1.038 1.00 97.69 119 LEU A N 1
ATOM 894 C CA . LEU A 1 119 ? -0.382 -3.131 -1.507 1.00 97.69 119 LEU A CA 1
ATOM 895 C C . LEU A 1 119 ? -1.122 -2.901 -2.824 1.00 97.69 119 LEU A C 1
ATOM 897 O O . LEU A 1 119 ? -1.061 -3.743 -3.721 1.00 97.69 119 LEU A O 1
ATOM 901 N N . ARG A 1 120 ? -1.797 -1.757 -2.978 1.00 97.38 120 ARG A N 1
ATOM 902 C CA . ARG A 1 120 ? -2.499 -1.436 -4.225 1.00 97.38 120 ARG A CA 1
ATOM 903 C C . ARG A 1 120 ? -1.537 -1.085 -5.360 1.00 97.38 120 ARG A C 1
ATOM 905 O O . ARG A 1 120 ? -1.775 -1.487 -6.495 1.00 97.38 120 ARG A O 1
ATOM 912 N N . CYS A 1 121 ? -0.417 -0.428 -5.067 1.00 95.75 121 CYS A N 1
ATOM 913 C CA . CYS A 1 121 ? 0.657 -0.219 -6.038 1.00 95.75 121 CYS A CA 1
ATOM 914 C C . CYS A 1 121 ? 1.233 -1.554 -6.527 1.00 95.75 121 CYS A C 1
ATOM 916 O O . CYS A 1 121 ? 1.347 -1.757 -7.736 1.00 95.75 121 CYS A O 1
ATOM 918 N N . TRP A 1 122 ? 1.525 -2.480 -5.607 1.00 96.25 122 TRP A N 1
ATOM 919 C CA . TRP A 1 122 ? 1.973 -3.835 -5.936 1.00 96.25 122 TRP A CA 1
ATOM 920 C C . TRP A 1 122 ? 0.943 -4.591 -6.780 1.00 96.25 122 TRP A C 1
ATOM 922 O O . TRP A 1 122 ? 1.316 -5.191 -7.783 1.00 96.25 122 TRP A O 1
ATOM 932 N N . HIS A 1 123 ? -0.348 -4.516 -6.434 1.00 96.00 123 HIS A N 1
ATOM 933 C CA . HIS A 1 123 ? -1.428 -5.173 -7.181 1.00 96.00 123 HIS A CA 1
ATOM 934 C C . HIS A 1 123 ? -1.379 -4.849 -8.683 1.00 96.00 123 HIS A C 1
ATOM 936 O O . HIS A 1 123 ? -1.428 -5.770 -9.494 1.00 96.00 123 HIS A O 1
ATOM 942 N N . TYR A 1 124 ? -1.210 -3.574 -9.045 1.00 94.94 124 TYR A N 1
ATOM 943 C CA . TYR A 1 124 ? -1.163 -3.143 -10.446 1.00 94.94 124 TYR A CA 1
ATOM 944 C C . TYR A 1 124 ? 0.202 -3.327 -11.131 1.00 94.94 124 TYR A C 1
ATOM 946 O O . TYR A 1 124 ? 0.256 -3.339 -12.356 1.00 94.94 124 TYR A O 1
ATOM 954 N N . ASN A 1 125 ? 1.308 -3.434 -10.383 1.00 94.44 125 ASN A N 1
ATOM 955 C CA . ASN A 1 125 ? 2.664 -3.282 -10.938 1.00 94.44 125 ASN A CA 1
ATOM 956 C C . ASN A 1 125 ? 3.627 -4.403 -10.506 1.00 94.44 125 ASN A C 1
ATOM 958 O O . ASN A 1 125 ? 4.818 -4.162 -10.324 1.00 94.44 125 ASN A O 1
ATOM 962 N N . ARG A 1 126 ? 3.139 -5.642 -10.347 1.00 93.19 126 ARG A N 1
ATOM 963 C CA . ARG A 1 126 ? 3.931 -6.776 -9.814 1.00 93.19 126 ARG A CA 1
ATOM 964 C C . ARG A 1 126 ? 5.246 -7.046 -10.558 1.00 93.19 126 ARG A C 1
ATOM 966 O O . ARG A 1 126 ? 6.190 -7.549 -9.958 1.00 93.19 126 ARG A O 1
ATOM 973 N N . ALA A 1 127 ? 5.298 -6.743 -11.855 1.00 92.25 127 ALA A N 1
ATOM 974 C CA . ALA A 1 127 ? 6.479 -6.967 -12.688 1.00 92.25 127 ALA A CA 1
ATOM 975 C C . ALA A 1 127 ? 7.557 -5.880 -12.529 1.00 92.25 127 ALA A C 1
ATOM 977 O O . ALA A 1 127 ? 8.735 -6.157 -12.734 1.00 92.25 127 ALA A O 1
ATOM 978 N N . THR A 1 128 ? 7.170 -4.649 -12.177 1.00 93.44 128 THR A N 1
ATOM 979 C CA . THR A 1 128 ? 8.043 -3.465 -12.263 1.00 93.44 128 THR A CA 1
ATOM 980 C C . THR A 1 128 ? 8.209 -2.714 -10.952 1.00 93.44 128 THR A C 1
ATOM 982 O O . THR A 1 128 ? 9.033 -1.808 -10.894 1.00 93.44 128 THR A O 1
ATOM 985 N N . PHE A 1 129 ? 7.448 -3.052 -9.914 1.00 93.94 129 PHE A N 1
ATOM 986 C CA . PHE A 1 129 ? 7.456 -2.374 -8.624 1.00 93.94 129 PHE A CA 1
ATOM 987 C C . PHE A 1 129 ? 7.641 -3.391 -7.510 1.00 93.94 129 PHE A C 1
ATOM 989 O O . PHE A 1 129 ? 6.932 -4.383 -7.474 1.00 93.94 129 PHE A O 1
ATOM 996 N N . GLN A 1 130 ? 8.559 -3.151 -6.584 1.00 94.50 130 GLN A N 1
ATOM 997 C CA . GLN A 1 130 ? 8.835 -4.020 -5.446 1.00 94.50 130 GLN A CA 1
ATOM 998 C C . GLN A 1 130 ? 8.580 -3.274 -4.144 1.00 94.50 130 GLN A C 1
ATOM 1000 O O . GLN A 1 130 ? 8.865 -2.084 -4.035 1.00 94.50 130 GLN A O 1
ATOM 1005 N N . VAL A 1 131 ? 8.089 -3.997 -3.138 1.00 94.50 131 VAL A N 1
ATOM 1006 C CA . VAL A 1 131 ? 7.840 -3.476 -1.790 1.00 94.50 131 VAL A CA 1
ATOM 1007 C C . VAL A 1 131 ? 8.524 -4.380 -0.777 1.00 94.50 131 VAL A C 1
ATOM 1009 O O . VAL A 1 131 ? 8.434 -5.605 -0.871 1.00 94.50 131 VAL A O 1
ATOM 1012 N N . SER A 1 132 ? 9.179 -3.777 0.212 1.00 92.31 132 SER A N 1
ATOM 1013 C CA . SER A 1 132 ? 9.736 -4.484 1.361 1.00 92.31 132 SER A CA 1
ATOM 1014 C C . SER A 1 132 ? 9.464 -3.729 2.662 1.00 92.31 132 SER A C 1
ATOM 1016 O O . SER A 1 132 ? 9.170 -2.531 2.667 1.00 92.31 132 SER A O 1
ATOM 1018 N N . SER A 1 133 ? 9.560 -4.431 3.787 1.00 91.00 133 SER A N 1
ATOM 1019 C CA . SER A 1 133 ? 9.440 -3.841 5.118 1.00 91.00 133 SER A CA 1
ATOM 1020 C C . SER A 1 133 ? 10.448 -4.477 6.062 1.00 91.00 133 SER A C 1
ATOM 1022 O O . SER A 1 133 ? 10.826 -5.638 5.910 1.00 91.00 133 SER A O 1
ATOM 1024 N N . ARG A 1 134 ? 10.867 -3.729 7.089 1.00 86.56 134 ARG A N 1
ATOM 1025 C CA . ARG A 1 134 ? 11.621 -4.314 8.213 1.00 86.56 134 ARG A CA 1
ATOM 1026 C C . ARG A 1 134 ? 10.763 -5.236 9.080 1.00 86.56 134 ARG A C 1
ATOM 1028 O O . ARG A 1 134 ? 11.308 -5.998 9.881 1.00 86.56 134 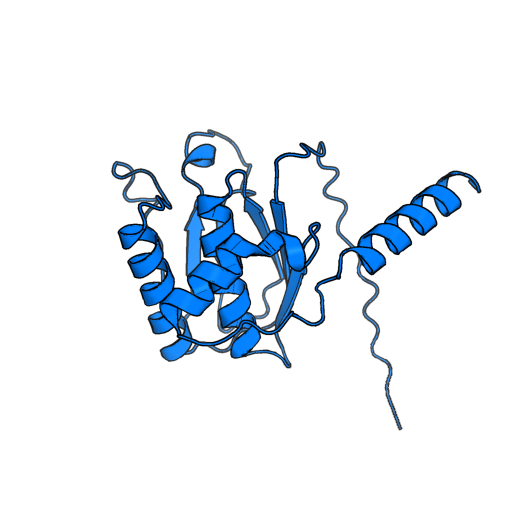ARG A O 1
ATOM 1035 N N . ARG A 1 135 ? 9.437 -5.128 8.976 1.00 85.50 135 ARG A N 1
ATOM 1036 C CA . ARG A 1 135 ? 8.483 -5.973 9.692 1.00 85.50 135 ARG A CA 1
ATOM 1037 C C . ARG A 1 135 ? 7.999 -7.111 8.803 1.00 85.50 135 ARG A C 1
ATOM 1039 O O . ARG A 1 135 ? 8.025 -7.002 7.584 1.00 85.50 135 ARG A O 1
ATOM 1046 N N . ALA A 1 136 ? 7.567 -8.187 9.452 1.00 89.94 136 ALA A N 1
ATOM 1047 C CA . ALA A 1 136 ? 7.019 -9.350 8.773 1.00 89.94 136 ALA A CA 1
ATOM 1048 C C . ALA A 1 136 ? 5.674 -9.019 8.116 1.00 89.94 136 ALA A C 1
ATOM 1050 O O . ALA A 1 136 ? 4.970 -8.114 8.578 1.00 89.94 136 ALA A O 1
ATOM 1051 N N . TRP A 1 137 ? 5.305 -9.776 7.087 1.00 93.06 137 TRP A N 1
ATOM 1052 C CA . TRP A 1 137 ? 4.001 -9.692 6.426 1.00 93.06 137 TRP A CA 1
ATOM 1053 C C . TRP A 1 137 ? 2.826 -9.728 7.414 1.00 93.06 137 TRP A C 1
ATOM 1055 O O . TRP A 1 137 ? 1.872 -8.956 7.310 1.00 93.06 137 TRP A O 1
ATOM 1065 N N . GLU A 1 138 ? 2.931 -10.565 8.440 1.00 92.56 138 GLU A N 1
ATOM 1066 C CA . GLU A 1 138 ? 1.920 -10.748 9.478 1.00 92.56 138 GLU A CA 1
ATOM 1067 C C . GLU A 1 138 ? 1.719 -9.487 10.329 1.00 92.56 138 GLU A C 1
ATOM 1069 O O . GLU A 1 138 ? 0.670 -9.318 10.941 1.00 92.56 138 GLU A O 1
ATOM 1074 N N . ASN A 1 139 ? 2.684 -8.562 10.337 1.00 90.56 139 ASN A N 1
ATOM 1075 C CA . ASN A 1 139 ? 2.573 -7.299 11.064 1.00 90.56 139 ASN A CA 1
ATOM 1076 C C . ASN A 1 139 ? 1.797 -6.227 10.283 1.00 90.56 139 ASN A C 1
ATOM 1078 O O . ASN A 1 139 ? 1.499 -5.179 10.849 1.00 90.56 139 ASN A O 1
ATOM 1082 N N . TRP A 1 140 ? 1.461 -6.465 9.010 1.00 93.69 140 TRP A N 1
ATOM 1083 C CA . TRP A 1 140 ? 0.682 -5.541 8.175 1.00 93.69 140 TRP A CA 1
ATOM 1084 C C . TRP A 1 140 ? -0.838 -5.712 8.350 1.00 93.69 140 TRP A C 1
ATOM 1086 O O . TRP A 1 140 ? -1.610 -5.305 7.485 1.00 93.69 140 TRP A O 1
ATOM 1096 N N . THR A 1 141 ? -1.299 -6.319 9.448 1.00 93.50 141 THR A N 1
ATOM 1097 C CA . THR A 1 141 ? -2.715 -6.665 9.681 1.00 93.50 141 THR A CA 1
ATOM 1098 C C . THR A 1 141 ? -3.673 -5.495 9.484 1.00 93.50 141 THR A C 1
ATOM 1100 O O . THR A 1 141 ? -4.619 -5.633 8.716 1.00 93.50 141 THR A O 1
ATOM 1103 N N . GLU A 1 142 ? -3.412 -4.331 10.084 1.00 93.69 142 GLU A N 1
ATOM 1104 C CA . GLU A 1 142 ? -4.304 -3.168 9.943 1.00 93.69 142 GLU A CA 1
ATOM 1105 C C . GLU A 1 142 ? -4.339 -2.633 8.504 1.00 93.69 142 GLU A C 1
ATOM 1107 O O . GLU A 1 142 ? -5.397 -2.271 7.996 1.00 93.69 142 GLU A O 1
ATOM 1112 N N . GLY A 1 143 ? -3.199 -2.640 7.805 1.00 95.38 143 GLY A N 1
ATOM 1113 C CA . GLY A 1 143 ? -3.143 -2.239 6.398 1.00 95.38 143 GLY A CA 1
ATOM 1114 C C . GLY A 1 143 ? -3.870 -3.216 5.475 1.00 95.38 143 GLY A C 1
ATOM 1115 O O . GLY A 1 143 ? -4.589 -2.791 4.573 1.00 95.38 143 GLY A O 1
ATOM 1116 N N . ARG A 1 144 ? -3.740 -4.525 5.725 1.00 97.00 144 ARG A N 1
ATOM 1117 C CA . ARG A 1 144 ? -4.471 -5.570 4.989 1.00 97.00 144 ARG A CA 1
ATOM 1118 C C . ARG A 1 144 ? -5.970 -5.513 5.265 1.00 97.00 144 ARG A C 1
ATOM 1120 O O . ARG A 1 144 ? -6.751 -5.662 4.333 1.00 97.00 144 ARG A O 1
ATOM 1127 N N . ARG A 1 145 ? -6.369 -5.249 6.511 1.00 96.94 145 ARG A N 1
ATOM 1128 C CA . ARG A 1 145 ? -7.771 -5.047 6.888 1.00 96.94 145 ARG A CA 1
ATOM 1129 C C . ARG A 1 145 ? -8.365 -3.842 6.165 1.00 96.94 145 ARG A C 1
ATOM 1131 O O . ARG A 1 145 ? -9.391 -3.988 5.516 1.00 96.94 145 ARG A O 1
ATOM 1138 N N . LEU A 1 146 ? -7.689 -2.690 6.199 1.00 96.75 146 LEU A N 1
ATOM 1139 C CA . LEU A 1 146 ? -8.133 -1.496 5.474 1.00 96.75 146 LEU A CA 1
ATOM 1140 C C . LEU A 1 146 ? -8.241 -1.756 3.963 1.00 96.75 146 LEU A C 1
ATOM 1142 O O . LEU A 1 146 ? -9.205 -1.326 3.331 1.00 96.75 146 LEU A O 1
ATOM 1146 N N . TYR A 1 147 ? -7.278 -2.479 3.386 1.00 98.12 147 TYR A N 1
ATOM 1147 C CA . TYR A 1 147 ? -7.319 -2.896 1.984 1.00 98.12 147 TYR A CA 1
ATOM 1148 C C . TYR A 1 147 ? -8.562 -3.748 1.685 1.00 98.12 147 TYR A C 1
ATOM 1150 O O . TYR A 1 147 ? -9.322 -3.426 0.771 1.00 98.12 147 TYR A O 1
ATOM 1158 N N . PHE A 1 148 ? -8.804 -4.788 2.487 1.00 97.81 148 PHE A N 1
ATOM 1159 C CA . PHE A 1 148 ? -9.965 -5.663 2.337 1.00 97.81 148 PHE A CA 1
ATOM 1160 C C . PHE A 1 148 ? -11.282 -4.900 2.504 1.00 97.81 148 PHE A C 1
ATOM 1162 O O . PHE A 1 148 ? -12.194 -5.067 1.703 1.00 97.81 148 PHE A O 1
ATOM 1169 N N . ASP A 1 149 ? -11.387 -4.015 3.492 1.00 96.81 149 ASP A N 1
ATOM 1170 C CA . ASP A 1 149 ? -12.592 -3.209 3.695 1.00 96.81 149 ASP A CA 1
ATOM 1171 C C . ASP A 1 149 ? -12.872 -2.281 2.503 1.00 96.81 149 ASP A C 1
ATOM 1173 O O . ASP A 1 149 ? -14.033 -2.085 2.141 1.00 96.81 149 ASP A O 1
ATOM 1177 N N . THR A 1 150 ? -11.818 -1.761 1.863 1.00 97.62 150 THR A N 1
ATOM 1178 C CA . THR A 1 150 ? -11.931 -0.830 0.728 1.00 97.62 150 THR A CA 1
ATOM 1179 C C . THR A 1 150 ? -12.310 -1.538 -0.579 1.00 97.62 150 THR A C 1
ATOM 1181 O O . THR A 1 150 ? -13.096 -0.999 -1.366 1.00 97.62 150 THR A O 1
ATOM 1184 N N . PHE A 1 151 ? -11.737 -2.718 -0.843 1.00 97.19 151 PHE A N 1
ATOM 1185 C CA . PHE A 1 151 ? -11.828 -3.394 -2.150 1.00 97.19 151 PHE A CA 1
ATOM 1186 C C . PHE A 1 151 ? -12.573 -4.727 -2.128 1.00 97.19 151 PHE A C 1
ATOM 1188 O O . PHE A 1 151 ? -12.930 -5.220 -3.190 1.00 97.19 151 PHE A O 1
ATOM 1195 N N . ARG A 1 152 ? -12.835 -5.293 -0.945 1.00 97.44 152 ARG A N 1
ATOM 1196 C CA . ARG A 1 152 ? -13.374 -6.653 -0.756 1.00 97.44 152 ARG A CA 1
ATOM 1197 C C . ARG A 1 152 ? -12.509 -7.738 -1.405 1.00 97.44 152 ARG A C 1
ATOM 1199 O O . ARG A 1 152 ? -13.004 -8.770 -1.836 1.00 97.44 152 ARG A O 1
ATOM 1206 N N . GLU A 1 153 ? -11.201 -7.496 -1.429 1.00 96.88 153 GLU A N 1
ATOM 1207 C CA . GLU A 1 153 ? -10.181 -8.376 -1.997 1.00 96.88 153 GLU A CA 1
ATOM 1208 C C . GLU A 1 153 ? -9.106 -8.672 -0.948 1.00 96.88 153 GLU A C 1
ATOM 1210 O O . GLU A 1 153 ? -8.708 -7.786 -0.182 1.00 96.88 153 GLU A O 1
ATOM 1215 N N . GLU A 1 154 ? -8.590 -9.901 -0.931 1.00 96.25 154 GLU A N 1
ATOM 1216 C CA . GLU A 1 154 ? -7.433 -10.231 -0.104 1.00 96.25 154 GLU A CA 1
ATOM 1217 C C . GLU A 1 154 ? -6.137 -9.690 -0.714 1.00 96.25 154 GLU A C 1
ATOM 1219 O O . GLU A 1 154 ? -5.839 -9.853 -1.900 1.00 96.25 154 GLU A O 1
ATOM 1224 N N . ALA A 1 155 ? -5.326 -9.049 0.125 1.00 96.81 155 ALA A N 1
ATOM 1225 C CA . ALA A 1 155 ? -4.032 -8.541 -0.291 1.00 96.81 155 ALA A CA 1
ATOM 1226 C C . ALA A 1 155 ? -3.029 -9.685 -0.499 1.00 96.81 155 ALA A C 1
ATOM 1228 O O . ALA A 1 155 ? -2.777 -10.482 0.404 1.00 96.81 155 ALA A O 1
ATOM 1229 N N . VAL A 1 156 ? -2.381 -9.701 -1.664 1.00 95.75 156 VAL A N 1
ATOM 1230 C CA . VAL A 1 156 ? -1.287 -10.634 -1.964 1.00 95.75 156 VAL A CA 1
ATOM 1231 C C . VAL A 1 156 ? 0.029 -10.087 -1.415 1.00 95.75 156 VAL A C 1
ATOM 1233 O O . VAL A 1 156 ? 0.367 -8.924 -1.646 1.00 95.75 156 VAL A O 1
ATOM 1236 N N . MET A 1 157 ? 0.791 -10.941 -0.728 1.00 94.94 157 MET A N 1
ATOM 1237 C CA . MET A 1 157 ? 2.107 -10.598 -0.189 1.00 94.94 157 MET A CA 1
ATOM 1238 C C . MET A 1 157 ? 3.075 -10.172 -1.313 1.00 94.94 157 MET A C 1
ATOM 1240 O O . MET A 1 157 ? 3.259 -10.928 -2.272 1.00 94.94 157 MET A O 1
ATOM 1244 N N . PRO A 1 158 ? 3.718 -8.991 -1.218 1.00 94.50 158 PRO A N 1
ATOM 1245 C CA . PRO A 1 158 ? 4.761 -8.587 -2.158 1.00 94.50 158 PRO A CA 1
ATOM 1246 C C . PRO A 1 158 ? 5.953 -9.552 -2.176 1.00 94.50 158 PRO A C 1
ATOM 1248 O O . PRO A 1 158 ? 6.330 -10.099 -1.144 1.00 94.50 158 PRO A O 1
ATOM 1251 N N . SER A 1 159 ? 6.612 -9.729 -3.322 1.00 87.69 159 SER A N 1
ATOM 1252 C CA . SER A 1 159 ? 7.759 -10.652 -3.431 1.00 87.69 159 SER A CA 1
ATOM 1253 C C . SER A 1 159 ? 8.970 -10.240 -2.578 1.00 87.69 159 SER A C 1
ATOM 1255 O O . SER A 1 159 ? 9.734 -11.094 -2.134 1.00 87.69 159 SER A O 1
ATOM 1257 N N . GLY A 1 160 ? 9.137 -8.938 -2.322 1.00 84.25 160 GLY A N 1
ATOM 1258 C CA . GLY A 1 160 ? 10.185 -8.386 -1.454 1.00 84.25 160 GLY A CA 1
ATOM 1259 C C . GLY A 1 160 ? 9.865 -8.442 0.045 1.00 84.25 160 GLY A C 1
ATOM 1260 O O . GLY A 1 160 ? 10.712 -8.088 0.869 1.00 84.25 160 GLY A O 1
ATOM 1261 N N . MET A 1 161 ? 8.657 -8.874 0.410 1.00 88.31 161 MET A N 1
ATOM 1262 C CA . MET A 1 161 ? 8.220 -9.040 1.792 1.00 88.31 161 MET A CA 1
ATOM 1263 C C . MET A 1 161 ? 8.689 -10.380 2.359 1.00 88.31 161 MET A C 1
ATOM 1265 O O . MET A 1 161 ? 8.804 -11.381 1.653 1.00 88.31 161 MET A O 1
ATOM 1269 N N . LEU A 1 162 ? 8.967 -10.397 3.661 1.00 87.12 162 LEU A N 1
ATOM 1270 C CA . LEU A 1 162 ? 9.353 -11.608 4.372 1.00 87.12 162 LEU A CA 1
ATOM 1271 C C . LEU A 1 162 ? 8.262 -12.014 5.352 1.00 87.12 162 LEU A C 1
ATOM 1273 O O . LEU A 1 162 ? 7.703 -11.168 6.052 1.00 87.12 162 LEU A O 1
ATOM 1277 N N . ASP A 1 163 ? 8.040 -13.317 5.453 1.00 87.88 163 ASP A N 1
ATOM 1278 C CA . ASP A 1 163 ? 7.353 -13.904 6.596 1.00 87.88 163 ASP A CA 1
ATOM 1279 C C . ASP A 1 163 ? 8.224 -13.818 7.865 1.00 87.88 163 ASP A C 1
ATOM 1281 O O . ASP A 1 163 ? 9.432 -13.520 7.837 1.00 87.88 163 ASP A O 1
ATOM 1285 N N . ARG A 1 164 ? 7.595 -14.076 9.013 1.00 82.44 164 ARG A N 1
ATOM 1286 C CA . ARG A 1 164 ? 8.267 -14.033 10.316 1.00 82.44 164 ARG A CA 1
ATOM 1287 C C . ARG A 1 164 ? 9.467 -14.984 10.401 1.00 82.44 164 ARG A C 1
ATOM 1289 O O . ARG A 1 164 ? 10.500 -14.593 10.952 1.00 82.44 164 ARG A O 1
ATOM 1296 N N . ALA A 1 165 ? 9.354 -16.191 9.849 1.00 80.38 165 ALA A N 1
ATOM 1297 C CA . ALA A 1 165 ? 10.400 -17.210 9.912 1.00 80.38 165 ALA A CA 1
ATOM 1298 C C . ALA A 1 165 ? 11.665 -16.770 9.154 1.00 80.38 165 ALA A C 1
ATOM 1300 O O . ALA A 1 165 ? 12.778 -16.862 9.675 1.00 80.38 165 ALA A O 1
ATOM 1301 N N . ARG A 1 166 ? 11.505 -16.189 7.961 1.00 82.56 166 ARG A N 1
ATOM 1302 C CA . ARG A 1 166 ? 12.598 -15.651 7.140 1.00 82.56 166 ARG A CA 1
ATOM 1303 C C . ARG A 1 166 ? 13.276 -14.453 7.794 1.00 82.56 166 ARG A C 1
ATOM 1305 O O . ARG A 1 166 ? 14.500 -14.323 7.701 1.00 82.56 166 ARG A O 1
ATOM 1312 N N . ILE A 1 167 ? 12.524 -13.577 8.469 1.00 82.06 167 ILE A N 1
ATOM 1313 C CA . ILE A 1 167 ? 13.120 -12.475 9.245 1.00 82.06 167 ILE A CA 1
ATOM 1314 C C . ILE A 1 167 ? 13.987 -13.027 10.373 1.00 82.06 167 ILE A C 1
ATOM 1316 O O . ILE A 1 167 ? 15.109 -12.556 10.573 1.00 82.06 167 ILE A O 1
ATOM 1320 N N . GLU A 1 168 ? 13.492 -14.025 11.100 1.00 83.38 168 GLU A N 1
ATOM 1321 C CA . GLU A 1 168 ? 14.240 -14.641 12.191 1.00 83.38 168 GLU A CA 1
ATOM 1322 C C . GLU A 1 168 ? 15.508 -15.340 11.689 1.00 83.38 168 GLU A C 1
ATOM 1324 O O . GLU A 1 168 ? 16.592 -15.108 12.227 1.00 83.38 168 GLU A O 1
ATOM 1329 N N . GLN A 1 169 ? 15.411 -16.102 10.598 1.00 83.50 169 GLN A N 1
ATOM 1330 C CA . GLN A 1 169 ? 16.562 -16.729 9.952 1.00 83.50 169 GLN A CA 1
ATOM 1331 C C . GLN A 1 169 ? 17.616 -15.689 9.541 1.00 83.50 169 GLN A C 1
ATOM 1333 O O . GLN A 1 169 ? 18.799 -15.857 9.842 1.00 83.50 169 GLN A O 1
ATOM 1338 N N . ARG A 1 170 ? 17.207 -14.567 8.929 1.00 82.56 170 ARG A N 1
ATOM 1339 C CA . ARG A 1 170 ? 18.127 -13.466 8.584 1.00 82.56 170 ARG A CA 1
ATOM 1340 C C . ARG A 1 170 ? 18.811 -12.866 9.812 1.00 82.56 170 ARG A C 1
ATOM 1342 O O . ARG A 1 170 ? 19.999 -12.552 9.742 1.00 82.56 170 ARG A O 1
ATOM 1349 N N . ARG A 1 171 ? 18.092 -12.710 10.929 1.00 82.69 171 ARG A N 1
ATOM 1350 C CA . ARG A 1 171 ? 18.661 -12.204 12.191 1.00 82.69 171 ARG A CA 1
ATOM 1351 C C . ARG A 1 171 ? 19.681 -13.170 12.787 1.00 82.69 171 ARG A C 1
ATOM 1353 O O . ARG A 1 171 ? 20.733 -12.720 13.219 1.00 82.69 171 ARG A O 1
ATOM 1360 N N . ARG A 1 172 ? 19.409 -14.479 12.764 1.00 83.25 172 ARG A N 1
ATOM 1361 C CA . ARG A 1 172 ? 20.355 -15.509 13.233 1.00 8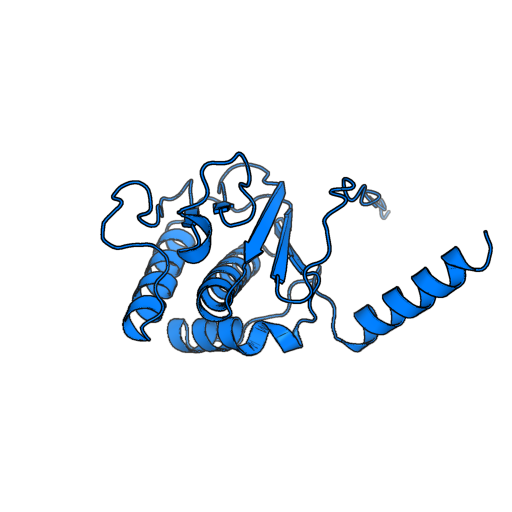3.25 172 ARG A CA 1
ATOM 1362 C C . ARG A 1 172 ? 21.635 -15.531 12.392 1.00 83.25 172 ARG A C 1
ATOM 1364 O O . ARG A 1 172 ? 22.737 -15.582 12.926 1.00 83.25 172 ARG A O 1
ATOM 1371 N N . LEU A 1 173 ? 21.506 -15.441 11.068 1.00 84.88 173 LEU A N 1
ATOM 1372 C CA . LEU A 1 173 ? 22.666 -15.411 10.173 1.00 84.88 173 LEU A CA 1
ATOM 1373 C C . LEU A 1 173 ? 23.510 -14.140 10.349 1.00 84.88 173 LEU A C 1
ATOM 1375 O O . LEU A 1 173 ? 24.736 -14.192 10.240 1.00 84.88 173 LEU A O 1
ATOM 1379 N N . SER A 1 174 ? 22.882 -12.996 10.633 1.00 81.50 174 SER A N 1
ATOM 1380 C CA . SER A 1 174 ? 23.612 -11.744 10.844 1.00 81.50 174 SER A CA 1
ATOM 1381 C C . SER A 1 174 ? 24.356 -11.710 12.181 1.00 81.50 174 SER A C 1
ATOM 1383 O O . SER A 1 174 ? 25.473 -11.194 12.225 1.00 81.50 174 SER A O 1
ATOM 1385 N N . THR A 1 175 ? 23.801 -12.293 13.249 1.00 81.81 175 THR A N 1
ATOM 1386 C CA . THR A 1 175 ? 24.515 -12.441 14.527 1.00 81.81 175 THR A CA 1
ATOM 1387 C C . THR A 1 175 ? 25.699 -13.392 14.414 1.00 81.81 175 THR A C 1
ATOM 1389 O O . THR A 1 175 ? 26.758 -13.076 14.948 1.00 81.81 175 THR A O 1
ATOM 1392 N N . LEU A 1 176 ? 25.569 -14.498 13.674 1.00 79.62 176 LEU A N 1
ATOM 1393 C CA . LEU A 1 176 ? 26.686 -15.417 13.424 1.00 79.62 176 LEU A CA 1
ATOM 1394 C C . LEU A 1 176 ? 27.841 -14.725 12.685 1.00 79.62 176 LEU A C 1
ATOM 1396 O O . LEU A 1 176 ? 28.971 -14.754 13.157 1.00 79.62 176 LEU A O 1
ATOM 1400 N N . ARG A 1 177 ? 27.556 -13.995 11.598 1.00 76.19 177 ARG A N 1
ATOM 1401 C CA . ARG A 1 177 ? 28.582 -13.255 10.833 1.00 76.19 177 ARG A CA 1
ATOM 1402 C C . ARG A 1 177 ? 29.329 -12.193 11.642 1.00 76.19 177 ARG A C 1
ATOM 1404 O O . ARG A 1 177 ? 30.467 -11.883 11.311 1.00 76.19 177 ARG A O 1
ATOM 1411 N N . ARG A 1 178 ? 28.691 -11.607 12.659 1.00 74.31 178 ARG A N 1
ATOM 1412 C CA . ARG A 1 178 ? 29.321 -10.615 13.547 1.00 74.31 178 ARG A CA 1
ATOM 1413 C C . ARG A 1 178 ? 30.229 -11.238 14.602 1.00 74.31 178 ARG A C 1
ATOM 1415 O O . ARG A 1 178 ? 31.079 -10.531 15.110 1.00 74.31 178 ARG A O 1
ATOM 1422 N N . ARG A 1 179 ? 30.031 -12.515 14.940 1.00 70.19 179 ARG A N 1
ATOM 1423 C CA . ARG A 1 179 ? 30.874 -13.253 15.897 1.00 70.19 179 ARG A CA 1
ATOM 1424 C C . ARG A 1 179 ? 32.104 -13.886 15.244 1.00 70.19 179 ARG A C 1
ATOM 1426 O O . ARG A 1 179 ? 33.023 -14.269 15.948 1.00 70.19 179 ARG A O 1
ATOM 1433 N N . SER A 1 180 ? 32.100 -14.022 13.918 1.00 67.25 180 SER A N 1
ATOM 1434 C CA . SER A 1 180 ? 33.214 -14.559 13.122 1.00 67.25 180 SER A CA 1
ATOM 1435 C C . SER A 1 180 ? 34.176 -13.481 12.596 1.00 67.25 180 SER A C 1
ATOM 1437 O O . SER A 1 180 ? 34.995 -13.781 11.732 1.00 67.25 180 SER A O 1
ATOM 1439 N N . ARG A 1 181 ? 34.030 -12.231 13.045 1.00 57.44 181 ARG A N 1
ATOM 1440 C CA . ARG A 1 181 ? 34.929 -11.102 12.777 1.00 57.44 181 ARG A CA 1
ATOM 1441 C C . ARG A 1 181 ? 35.492 -10.617 14.099 1.00 57.44 181 ARG A C 1
ATOM 1443 O O . ARG A 1 181 ? 36.651 -10.167 14.076 1.00 57.44 181 ARG A O 1
#

Organism: Drechslerella dactyloides (NCBI:txid74499)

pLDDT: mean 79.67, std 19.59, range [31.05, 98.12]

Sequence (181 aa):
MAALFNPLYQATSAASNDNPSSYLHTWNGTIAPSQALTNDTRRIISDAKRQGIRLARPSDARCKPVVTRTNISLRDKAKAKTKGKDKSGLFILSPGVPDTGFCRTEGKAYDAVVCAILLRCWHYNRATFQVSSRRAWENWTEGRRLYFDTFREEAVMPSGMLDRARIEQRRRLSTLRRRSR

Foldseek 3Di:
DDDDDDDDDPPPPPVDPCPVLKKKKKKWFAFALDPVLLVLLVLLVVLLVVVVQDQADPPDPVQDFDGDSFKTKTAHHVCPPDPDPPCQRIDIDGHPDIDIDMHMDNDPSNLLSSLLSLLSSCVRCVPTMFMEILDAPVSSVSNQVSNCVRPVDGGDDTPRHHHPVVSVVVVVVVVVVVVVD

Secondary structure (DSSP, 8-state):
-------------------TT-EEEEEEEE----HHHHHHHHHHHHHHHHTT---S-TT-GGGSPEE-SS-EEEE-TTTTT--SS--TTEEEE-TTSEEEEEEEESSHHHHHHHHHHHHHHHHH-TTTEEEEESS-GGGGHHHHHHHHHHHSSPPPPPTT---HHHHHHHHHHHHHHHH--

Radius of gyration: 17.03 Å; chains: 1; bounding box: 49×42×40 Å